Protein AF-A0A950T259-F1 (afdb_monomer)

Nearest PDB structures (foldseek):
  5abr-assembly1_B  TM=8.956E-01  e=5.988E-07  Azotobacter vinelandii
  1m2b-assembly1_B  TM=8.194E-01  e=4.907E-07  Aquifex aeolicus
  1m2d-assembly1_B  TM=8.002E-01  e=1.088E-06  Aquifex aeolicus
  7q4v-assembly1_B  TM=8.089E-01  e=7.278E-04  Acetobacterium woodii DSM 1030
  7p91-assembly1_b  TM=8.328E-01  e=3.421E-02  Thermotoga maritima MSB8

Foldseek 3Di:
DDDPPDDDDALAPKEKEFEQEQDDPPDPLGGQQVLLVVAVGSVVLLVLLVVVCVVVVPPRYDSDYDHDPVPSNQDSKIAMPPVRDIDHDRYNVSSD

Mean predicted aligned error: 4.36 Å

Solvent-accessible surface area (backbone atoms only — not comparable to full-atom values): 5657 Å² total; per-residue (Å²): 130,86,74,90,68,89,70,75,85,68,84,48,73,32,42,34,37,36,28,56,26,77,62,66,88,87,45,92,62,60,30,20,27,68,63,15,46,93,57,67,22,38,67,52,50,54,52,49,51,53,52,50,33,58,75,70,67,55,70,47,61,40,85,39,83,29,58,78,81,83,52,45,88,61,39,22,37,32,38,34,34,85,82,66,49,74,46,64,47,63,50,69,77,66,68,107

Structure (mmCIF, N/CA/C/O backbone):
data_AF-A0A950T259-F1
#
_entry.id   AF-A0A950T259-F1
#
loop_
_atom_site.group_PDB
_atom_site.id
_atom_site.type_symbol
_atom_site.label_atom_id
_atom_site.label_alt_id
_atom_site.label_comp_id
_atom_site.label_asym_id
_atom_site.label_entity_id
_atom_site.label_seq_id
_atom_site.pdbx_PDB_ins_code
_atom_site.Cartn_x
_atom_site.Cartn_y
_atom_site.Cartn_z
_atom_site.occup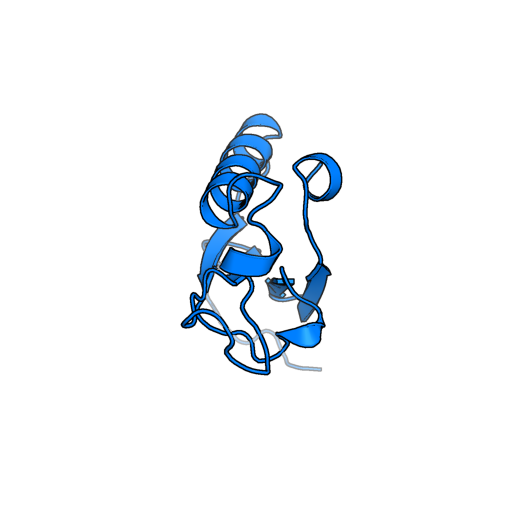ancy
_atom_site.B_iso_or_equiv
_atom_site.auth_seq_id
_atom_site.auth_comp_id
_atom_site.auth_asym_id
_atom_site.auth_atom_id
_atom_site.pdbx_PDB_model_num
ATOM 1 N N . MET A 1 1 ? -27.817 -11.553 4.652 1.00 42.81 1 MET A N 1
ATOM 2 C CA . MET A 1 1 ? -27.176 -10.567 5.546 1.00 42.81 1 MET A CA 1
ATOM 3 C C . MET A 1 1 ? -26.557 -11.367 6.670 1.00 42.81 1 MET A C 1
ATOM 5 O O . MET A 1 1 ? -27.305 -12.013 7.392 1.00 42.81 1 MET A O 1
ATOM 9 N N . ALA A 1 2 ? -25.228 -11.483 6.708 1.00 48.38 2 ALA A N 1
ATOM 10 C CA . ALA A 1 2 ? -24.569 -12.284 7.733 1.00 48.38 2 ALA A CA 1
ATOM 11 C C . ALA A 1 2 ? -24.910 -11.691 9.106 1.00 48.38 2 ALA A C 1
ATOM 13 O O . ALA A 1 2 ? -24.665 -10.515 9.359 1.00 48.38 2 ALA A O 1
ATOM 14 N N . SER A 1 3 ? -25.551 -12.501 9.945 1.00 54.34 3 SER A N 1
ATOM 15 C CA . SER A 1 3 ? -25.679 -12.251 11.375 1.00 54.34 3 SER A CA 1
ATOM 16 C C . SER A 1 3 ? -24.269 -12.029 11.924 1.00 54.34 3 SER A C 1
ATOM 18 O O . SER A 1 3 ? -23.402 -12.878 11.720 1.00 54.34 3 SER A O 1
ATOM 20 N N . ALA A 1 4 ? -24.025 -10.881 12.562 1.00 62.06 4 ALA A N 1
ATOM 21 C CA . ALA A 1 4 ? -22.800 -10.642 13.317 1.00 62.06 4 ALA A CA 1
ATOM 22 C C . ALA A 1 4 ? -22.807 -11.587 14.530 1.00 62.06 4 ALA A C 1
ATOM 24 O O . ALA A 1 4 ? -23.363 -11.291 15.586 1.00 62.06 4 ALA A O 1
ATOM 25 N N . SER A 1 5 ? -22.300 -12.793 14.301 1.00 68.50 5 SER A N 1
ATOM 26 C CA . SER A 1 5 ? -22.298 -13.921 15.221 1.00 68.50 5 SER A CA 1
ATOM 27 C C . SER A 1 5 ? -21.062 -13.826 16.112 1.00 68.50 5 SER A C 1
ATOM 29 O O . SER A 1 5 ? -19.966 -14.054 15.623 1.00 68.50 5 SER A O 1
ATOM 31 N N . ALA A 1 6 ? -21.253 -13.530 17.401 1.00 75.00 6 ALA A N 1
ATOM 32 C CA . ALA A 1 6 ? -20.371 -13.867 18.534 1.00 75.00 6 ALA A CA 1
ATOM 33 C C . ALA A 1 6 ? -18.874 -13.468 18.507 1.00 75.00 6 ALA A C 1
ATOM 35 O O . ALA A 1 6 ? -18.168 -13.784 19.467 1.00 75.00 6 ALA A O 1
ATOM 36 N N . ASP A 1 7 ? -18.380 -12.775 17.482 1.00 78.12 7 ASP A N 1
ATOM 37 C CA . ASP A 1 7 ? -16.963 -12.425 17.399 1.00 78.12 7 ASP A CA 1
ATOM 38 C C . ASP A 1 7 ? -16.578 -11.352 18.434 1.00 78.12 7 ASP A C 1
ATOM 40 O O . ASP A 1 7 ? -17.342 -10.410 18.687 1.00 78.12 7 ASP A O 1
ATOM 44 N N . PRO A 1 8 ? -15.392 -11.473 19.063 1.00 82.44 8 PRO A N 1
ATOM 45 C CA . PRO A 1 8 ? -14.900 -10.469 19.993 1.00 82.44 8 PRO A CA 1
ATOM 46 C C . PRO A 1 8 ? -14.690 -9.127 19.283 1.00 82.44 8 PRO A C 1
ATOM 48 O O . PRO A 1 8 ? -14.479 -9.067 18.071 1.00 82.44 8 PRO A O 1
ATOM 51 N N . ARG A 1 9 ? -14.693 -8.034 20.060 1.00 87.00 9 ARG A N 1
ATOM 52 C CA . ARG A 1 9 ? -14.382 -6.698 19.532 1.00 87.00 9 ARG A CA 1
ATOM 53 C C . ARG A 1 9 ? -13.045 -6.744 18.788 1.00 87.00 9 ARG A C 1
ATOM 55 O O . ARG A 1 9 ? -12.048 -7.210 19.341 1.00 87.00 9 ARG A O 1
ATOM 62 N N . LEU A 1 10 ? -13.040 -6.237 17.558 1.00 90.19 10 LEU A N 1
ATOM 63 C CA . LEU A 1 10 ? -11.838 -6.161 16.742 1.00 90.19 10 LEU A CA 1
ATOM 64 C C . LEU A 1 10 ? -10.784 -5.286 17.429 1.00 90.19 10 LEU A C 1
ATOM 66 O O . LEU A 1 10 ? -11.104 -4.242 17.994 1.00 90.19 10 LEU A O 1
ATOM 70 N N . PHE A 1 11 ? -9.522 -5.714 17.373 1.00 91.88 11 PHE A N 1
ATOM 71 C CA . PHE A 1 11 ? -8.402 -4.896 17.846 1.00 91.88 11 PHE A CA 1
ATOM 72 C C . PHE A 1 11 ? -8.098 -3.745 16.874 1.00 91.88 11 PHE A C 1
ATOM 74 O O . PHE A 1 11 ? -7.737 -2.652 17.298 1.00 91.88 11 PHE A O 1
ATOM 81 N N . TYR A 1 12 ? -8.279 -3.991 15.574 1.00 95.62 12 TYR A N 1
ATOM 82 C CA . TYR A 1 12 ? -8.286 -2.973 14.530 1.00 95.62 12 TYR A CA 1
ATOM 83 C C . TYR A 1 12 ? -9.620 -3.048 13.792 1.00 95.62 12 TYR A C 1
ATOM 85 O O . TYR A 1 12 ? -9.989 -4.111 13.298 1.00 95.62 12 TYR A O 1
ATOM 93 N N . GLU A 1 13 ? -10.326 -1.929 13.715 1.00 94.81 13 GLU A N 1
ATOM 94 C CA . GLU A 1 13 ? -11.554 -1.791 12.933 1.00 94.81 13 GLU A CA 1
ATOM 95 C C . GLU A 1 13 ? -11.253 -1.859 11.433 1.00 94.81 13 GLU A C 1
ATOM 97 O O . GLU A 1 13 ? -12.014 -2.475 10.690 1.00 94.81 13 GLU A O 1
ATOM 102 N N . HIS A 1 14 ? -10.093 -1.330 11.013 1.00 96.56 14 HIS A N 1
ATOM 103 C CA . HIS A 1 14 ? -9.678 -1.325 9.611 1.00 96.56 14 HIS A CA 1
ATOM 104 C C . HIS A 1 14 ? -8.273 -1.864 9.391 1.00 96.56 14 HIS A C 1
ATOM 106 O O . HIS A 1 14 ? -7.297 -1.481 10.046 1.00 96.56 14 HIS A O 1
ATOM 112 N N . HIS A 1 15 ? -8.151 -2.701 8.366 1.00 98.00 15 HIS A N 1
ATOM 113 C CA . HIS A 1 15 ? -6.871 -3.173 7.861 1.00 98.00 15 HIS A CA 1
ATOM 114 C C . HIS A 1 15 ? -6.620 -2.607 6.471 1.00 98.00 15 HIS A C 1
ATOM 116 O O . HIS A 1 15 ? -7.316 -2.944 5.516 1.00 98.00 15 HIS A O 1
ATOM 122 N N . ILE A 1 16 ? -5.571 -1.799 6.354 1.00 98.31 16 ILE A N 1
ATOM 123 C CA . ILE A 1 16 ? -5.096 -1.262 5.082 1.00 98.31 16 ILE A CA 1
ATOM 124 C C . ILE A 1 16 ? -3.958 -2.162 4.609 1.00 98.31 16 ILE A C 1
ATOM 126 O O . ILE A 1 16 ? -2.892 -2.194 5.223 1.00 98.31 16 ILE A O 1
ATOM 130 N N . PHE A 1 17 ? -4.164 -2.920 3.539 1.00 98.56 17 PHE A N 1
ATOM 131 C CA . PHE A 1 17 ? -3.132 -3.763 2.939 1.00 98.56 17 PHE A CA 1
ATOM 132 C C . PHE A 1 17 ? -2.490 -3.033 1.770 1.00 98.56 17 PHE A C 1
ATOM 134 O O . PHE A 1 17 ? -3.1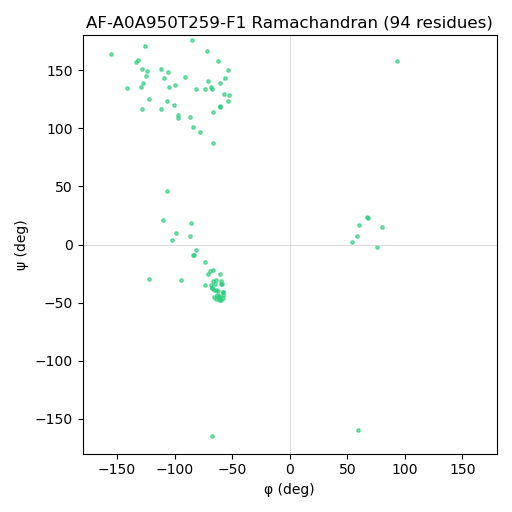12 -2.876 0.725 1.00 98.56 17 PHE A O 1
ATOM 141 N N . MET A 1 18 ? -1.241 -2.606 1.943 1.00 98.56 18 MET A N 1
ATOM 142 C CA . MET A 1 18 ? -0.486 -1.864 0.934 1.00 98.56 18 MET A CA 1
ATOM 143 C C . MET A 1 18 ? 0.469 -2.811 0.209 1.00 98.56 18 MET A C 1
ATOM 145 O O . MET A 1 18 ? 1.334 -3.423 0.843 1.00 98.56 18 MET A O 1
ATOM 149 N N . CYS A 1 19 ? 0.321 -2.951 -1.110 1.00 98.31 19 CYS A N 1
ATOM 150 C CA . CYS A 1 19 ? 1.159 -3.852 -1.898 1.00 98.31 19 CYS A CA 1
ATOM 151 C C . CYS A 1 19 ? 2.610 -3.353 -1.923 1.00 98.31 19 CYS A C 1
ATOM 153 O O . CYS A 1 19 ? 2.920 -2.323 -2.523 1.00 98.31 19 CYS A O 1
ATOM 155 N N . THR A 1 20 ? 3.514 -4.122 -1.315 1.00 97.44 20 THR A N 1
ATOM 156 C CA . THR A 1 20 ? 4.958 -3.845 -1.288 1.00 97.44 20 THR A CA 1
ATOM 157 C C . THR A 1 20 ? 5.766 -4.833 -2.125 1.00 97.44 20 THR A C 1
ATOM 159 O O . THR A 1 20 ? 6.961 -5.025 -1.909 1.00 97.44 20 THR A O 1
ATOM 162 N N . ASN A 1 21 ? 5.109 -5.501 -3.076 1.00 97.62 21 ASN A N 1
ATOM 163 C CA . ASN A 1 21 ? 5.740 -6.528 -3.891 1.00 97.62 21 ASN A CA 1
ATOM 164 C C . ASN A 1 21 ? 6.786 -5.944 -4.851 1.00 97.62 21 ASN A C 1
ATOM 166 O O . ASN A 1 21 ? 6.503 -4.988 -5.581 1.00 97.62 21 ASN A O 1
ATOM 170 N N . VAL A 1 22 ? 7.937 -6.611 -4.927 1.00 96.31 22 VAL A N 1
ATOM 171 C CA . VAL A 1 22 ? 9.031 -6.335 -5.867 1.00 96.31 22 VAL A CA 1
ATOM 172 C C . VAL A 1 22 ? 9.089 -7.454 -6.906 1.00 96.31 22 VAL A C 1
ATOM 174 O O . VAL A 1 22 ? 8.836 -8.617 -6.594 1.00 96.31 22 VAL A O 1
ATOM 177 N N . ARG A 1 23 ? 9.400 -7.116 -8.157 1.00 95.62 23 ARG A N 1
ATOM 178 C CA . ARG A 1 23 ? 9.711 -8.080 -9.220 1.00 95.62 23 ARG A CA 1
ATOM 179 C C . ARG A 1 23 ? 10.988 -7.652 -9.944 1.00 95.62 23 ARG A C 1
ATOM 181 O O . ARG A 1 23 ? 11.317 -6.467 -9.877 1.00 95.62 23 ARG A O 1
ATOM 188 N N . PRO A 1 24 ? 11.675 -8.580 -10.635 1.00 96.12 24 PRO A N 1
ATOM 189 C CA . PRO A 1 24 ? 12.799 -8.233 -11.493 1.00 96.12 24 PRO A CA 1
ATOM 190 C C . PRO A 1 24 ? 12.430 -7.154 -12.514 1.00 96.12 24 PRO A C 1
ATOM 192 O O . PRO A 1 24 ? 11.279 -7.062 -12.957 1.00 96.12 24 PRO A O 1
ATOM 195 N N . GLU A 1 25 ? 13.423 -6.357 -12.897 1.00 93.88 25 GLU A N 1
ATOM 196 C CA . GLU A 1 25 ? 13.292 -5.391 -13.983 1.00 93.88 25 GLU A CA 1
ATOM 197 C C . GLU A 1 25 ? 12.847 -6.090 -15.279 1.00 93.88 25 GLU A C 1
ATOM 199 O O . GLU A 1 25 ? 13.199 -7.241 -15.538 1.00 93.88 25 GLU A O 1
ATOM 204 N N . GLY A 1 26 ? 12.000 -5.426 -16.067 1.00 93.38 26 GLY A N 1
ATOM 205 C CA . GLY A 1 26 ? 11.456 -5.988 -17.307 1.00 93.38 26 GLY A CA 1
ATOM 206 C C . GLY A 1 26 ? 10.350 -7.038 -17.128 1.00 93.38 26 GLY A C 1
ATOM 207 O O . GLY A 1 26 ? 9.795 -7.493 -18.125 1.00 93.38 26 GLY A O 1
ATOM 208 N N . HIS A 1 27 ? 9.968 -7.410 -15.897 1.00 96.50 27 HIS A N 1
ATOM 209 C CA . HIS A 1 27 ? 8.833 -8.314 -15.693 1.00 96.50 27 HIS A CA 1
ATOM 210 C C . HIS A 1 27 ? 7.556 -7.734 -16.342 1.00 96.50 27 HIS A C 1
ATOM 212 O O . HIS A 1 27 ? 7.183 -6.603 -16.018 1.00 96.50 27 HIS A O 1
ATOM 218 N N . PRO A 1 28 ? 6.810 -8.498 -17.167 1.00 96.19 28 PRO A N 1
ATOM 219 C CA . PRO A 1 28 ? 5.773 -7.954 -18.056 1.00 96.19 28 PRO A CA 1
ATOM 220 C C . PRO A 1 28 ? 4.641 -7.218 -17.325 1.00 96.19 28 PRO A C 1
ATOM 222 O O . PRO A 1 28 ? 4.122 -6.220 -17.810 1.00 96.19 28 PRO A O 1
ATOM 225 N N . ARG A 1 29 ? 4.277 -7.674 -16.120 1.00 96.38 29 ARG A N 1
ATOM 226 C CA . ARG A 1 29 ? 3.242 -7.029 -15.285 1.00 96.38 29 ARG A CA 1
ATOM 227 C C . ARG A 1 29 ? 3.749 -5.852 -14.430 1.00 96.38 29 ARG A C 1
ATOM 229 O O . ARG A 1 29 ? 2.960 -5.180 -13.762 1.00 96.38 29 ARG A O 1
ATOM 236 N N . GLY A 1 30 ? 5.064 -5.631 -14.374 1.00 95.81 30 GLY A N 1
ATOM 237 C CA . GLY A 1 30 ? 5.701 -4.736 -13.405 1.00 95.81 30 GLY A CA 1
ATOM 238 C C . GLY A 1 30 ? 5.435 -5.140 -11.946 1.00 95.81 30 GLY A C 1
ATOM 239 O O . GLY A 1 30 ? 5.079 -6.287 -11.649 1.00 95.81 30 GLY A O 1
ATOM 240 N N . CYS A 1 31 ? 5.605 -4.200 -11.015 1.00 97.12 31 CYS A N 1
ATOM 241 C CA . CYS A 1 31 ? 5.268 -4.370 -9.599 1.00 97.12 31 CYS A CA 1
ATOM 242 C C . CYS A 1 31 ? 4.999 -3.017 -8.915 1.00 97.12 31 CYS A C 1
ATOM 244 O O . CYS A 1 31 ? 5.350 -1.970 -9.458 1.00 97.12 31 CYS A O 1
ATOM 246 N N . CYS A 1 32 ? 4.377 -3.025 -7.731 1.00 97.50 32 CYS A N 1
ATOM 247 C CA . CYS A 1 32 ? 3.998 -1.785 -7.042 1.00 97.50 32 CYS A CA 1
ATOM 248 C C . CYS A 1 32 ? 5.219 -0.985 -6.576 1.00 97.50 32 CYS A C 1
ATOM 250 O O . CYS A 1 32 ? 5.223 0.234 -6.716 1.00 97.50 32 CYS A O 1
ATOM 252 N N . THR A 1 33 ? 6.283 -1.654 -6.120 1.00 96.38 33 THR A N 1
ATOM 253 C CA . THR A 1 33 ? 7.516 -0.970 -5.709 1.00 96.38 33 THR A CA 1
ATOM 254 C C . THR A 1 33 ? 8.161 -0.201 -6.861 1.00 96.38 33 THR A C 1
ATOM 256 O O . THR A 1 33 ? 8.493 0.967 -6.686 1.00 96.38 33 THR A O 1
ATOM 259 N N . ALA A 1 34 ? 8.269 -0.810 -8.048 1.00 95.25 34 ALA A N 1
ATOM 260 C CA . ALA A 1 34 ? 8.814 -0.134 -9.228 1.00 95.25 34 ALA A CA 1
ATOM 261 C C . ALA A 1 34 ? 7.935 1.046 -9.675 1.00 95.25 34 ALA A C 1
ATOM 263 O O . ALA A 1 34 ? 8.453 2.102 -10.024 1.00 95.25 34 ALA A O 1
ATOM 264 N N . ARG A 1 35 ? 6.603 0.905 -9.612 1.00 94.88 35 ARG A N 1
ATOM 265 C CA . ARG A 1 35 ? 5.670 1.988 -9.971 1.00 94.88 35 ARG A CA 1
ATOM 266 C C . ARG A 1 35 ? 5.741 3.182 -9.013 1.00 94.88 35 ARG A C 1
ATOM 268 O O . ARG A 1 35 ? 5.563 4.308 -9.450 1.00 94.88 35 ARG A O 1
ATOM 275 N N . ALA A 1 36 ? 6.047 2.955 -7.736 1.00 94.75 36 ALA A N 1
ATOM 276 C CA . ALA A 1 36 ? 6.205 4.015 -6.738 1.00 94.75 36 ALA A CA 1
ATOM 277 C C . ALA A 1 36 ? 7.628 4.613 -6.678 1.00 94.75 36 ALA A C 1
ATOM 279 O O . ALA A 1 36 ? 7.921 5.382 -5.760 1.00 94.75 36 ALA A O 1
ATOM 280 N N . ALA A 1 37 ? 8.533 4.254 -7.599 1.00 92.62 37 ALA A N 1
ATOM 281 C CA . ALA A 1 37 ? 9.940 4.660 -7.538 1.00 92.62 37 ALA A CA 1
ATOM 282 C C . ALA A 1 37 ? 10.127 6.188 -7.518 1.00 92.62 37 ALA A C 1
ATOM 284 O O . ALA A 1 37 ? 10.913 6.689 -6.714 1.00 92.62 37 ALA A O 1
ATOM 285 N N . ALA A 1 38 ? 9.351 6.931 -8.318 1.00 91.62 38 ALA A N 1
ATOM 286 C CA . ALA A 1 38 ? 9.401 8.398 -8.364 1.00 91.62 38 ALA A CA 1
ATOM 287 C C . ALA A 1 38 ? 9.070 9.060 -7.012 1.00 91.62 38 ALA A C 1
ATOM 289 O O . ALA A 1 38 ? 9.548 10.150 -6.712 1.00 91.62 38 ALA A O 1
ATOM 290 N N . SER A 1 39 ? 8.316 8.364 -6.162 1.00 90.25 39 SER A N 1
ATOM 291 C CA . SER A 1 39 ? 7.889 8.843 -4.844 1.00 90.25 39 SER A CA 1
ATOM 292 C C . SER A 1 39 ? 8.744 8.305 -3.696 1.00 90.25 39 SER A C 1
ATOM 294 O O . SER A 1 39 ? 8.412 8.478 -2.521 1.00 90.25 39 SER A O 1
ATOM 296 N N . GLY A 1 40 ? 9.866 7.653 -4.016 1.00 89.44 40 GLY A N 1
ATOM 297 C CA . GLY A 1 40 ? 10.757 7.023 -3.041 1.00 89.44 40 GLY A CA 1
ATOM 298 C C . GLY A 1 40 ? 10.287 5.647 -2.558 1.00 89.44 40 GLY A C 1
ATOM 299 O O . GLY A 1 40 ? 10.799 5.155 -1.555 1.00 89.44 40 GLY A O 1
ATOM 300 N N . GLY A 1 41 ? 9.334 5.026 -3.259 1.00 93.56 41 GLY A N 1
ATOM 301 C CA . GLY A 1 41 ? 8.893 3.654 -3.027 1.00 93.56 41 GLY A CA 1
ATOM 302 C C . GLY A 1 41 ? 7.697 3.500 -2.082 1.00 93.56 41 GLY A C 1
ATOM 303 O O . GLY A 1 41 ? 7.404 4.329 -1.219 1.00 93.56 41 GLY A O 1
ATOM 304 N N . VAL A 1 42 ? 7.014 2.365 -2.229 1.00 96.56 42 VAL A N 1
ATOM 305 C CA . VAL A 1 42 ? 5.828 1.979 -1.444 1.00 96.56 42 VAL A CA 1
ATOM 306 C C . VAL A 1 42 ? 6.084 1.894 0.062 1.00 96.56 42 VAL A C 1
ATOM 308 O O . VAL A 1 42 ? 5.183 2.196 0.841 1.00 96.56 42 VAL A O 1
ATOM 311 N N . ASP A 1 43 ? 7.297 1.541 0.499 1.00 95.94 43 ASP A N 1
ATOM 312 C CA . ASP A 1 43 ? 7.631 1.486 1.927 1.00 95.94 43 ASP A CA 1
ATOM 313 C C . ASP A 1 43 ? 7.645 2.874 2.579 1.00 95.94 43 ASP A C 1
ATOM 315 O O . ASP A 1 43 ? 7.167 3.017 3.709 1.00 95.94 43 ASP A O 1
ATOM 319 N N . LYS A 1 44 ? 8.128 3.898 1.859 1.00 96.25 44 LYS A N 1
ATOM 320 C CA . LYS A 1 44 ? 8.112 5.296 2.312 1.00 96.25 44 LYS A CA 1
ATOM 321 C C . LYS A 1 44 ? 6.680 5.813 2.421 1.00 96.25 44 LYS A C 1
ATOM 323 O O . LYS A 1 44 ? 6.322 6.397 3.440 1.00 96.25 44 LYS A O 1
ATOM 328 N N . LEU A 1 45 ? 5.852 5.542 1.411 1.00 97.19 45 LEU A N 1
ATOM 329 C CA . LEU A 1 45 ? 4.433 5.914 1.394 1.00 97.19 45 LEU A CA 1
ATOM 330 C C . LEU A 1 45 ? 3.641 5.212 2.509 1.00 97.19 45 LEU A C 1
ATOM 332 O O . LEU A 1 45 ? 2.898 5.858 3.240 1.00 97.19 45 LEU A O 1
ATOM 336 N N . ARG A 1 46 ? 3.868 3.913 2.735 1.00 97.19 46 ARG A N 1
ATOM 337 C CA . ARG A 1 46 ? 3.273 3.185 3.870 1.00 97.19 46 ARG A CA 1
ATOM 338 C C . ARG A 1 46 ? 3.726 3.751 5.217 1.00 97.19 46 ARG A C 1
ATOM 340 O O . ARG A 1 46 ? 2.935 3.812 6.154 1.00 97.19 46 ARG A O 1
ATOM 347 N N . GLY A 1 47 ? 5.000 4.130 5.340 1.00 96.81 47 GLY A N 1
ATOM 348 C CA . GLY A 1 47 ? 5.519 4.808 6.529 1.00 96.81 47 GLY A CA 1
ATOM 349 C C . GLY A 1 47 ? 4.799 6.129 6.785 1.00 96.81 47 GLY A C 1
ATOM 350 O O . GLY A 1 47 ? 4.307 6.346 7.886 1.00 96.81 47 GLY A O 1
ATOM 351 N N . TYR A 1 48 ? 4.661 6.946 5.741 1.00 97.44 48 TYR A N 1
ATOM 352 C CA . TYR A 1 48 ? 3.925 8.203 5.793 1.00 97.44 48 TYR A CA 1
ATOM 353 C C . TYR A 1 48 ? 2.468 8.011 6.226 1.00 97.44 48 TYR A C 1
ATOM 355 O O . TYR A 1 48 ? 2.025 8.693 7.141 1.00 97.44 48 TYR A O 1
ATOM 363 N N . MET A 1 49 ? 1.754 7.032 5.659 1.00 97.12 49 MET A N 1
ATOM 364 C CA . MET A 1 49 ? 0.368 6.736 6.040 1.00 97.12 49 MET A CA 1
ATOM 365 C C . MET A 1 49 ? 0.221 6.410 7.533 1.00 97.12 49 MET A C 1
ATOM 367 O O . MET A 1 49 ? -0.702 6.898 8.181 1.00 97.12 49 MET A O 1
ATOM 371 N N . ARG A 1 50 ? 1.153 5.636 8.109 1.00 96.62 50 ARG A N 1
ATOM 372 C CA . ARG A 1 50 ? 1.144 5.346 9.553 1.00 96.62 50 ARG A CA 1
ATOM 373 C C . ARG A 1 50 ? 1.348 6.595 10.400 1.00 96.62 50 ARG A C 1
ATOM 375 O O . ARG A 1 50 ? 0.616 6.792 11.366 1.00 96.62 50 ARG A O 1
ATOM 382 N N . GLU A 1 51 ? 2.331 7.422 10.051 1.00 97.12 51 GLU A N 1
ATOM 383 C CA . GLU A 1 51 ? 2.592 8.657 10.794 1.00 97.12 51 GLU A CA 1
ATOM 384 C C . GLU A 1 51 ? 1.433 9.647 10.650 1.00 97.12 51 GLU A C 1
ATOM 386 O O . GLU A 1 51 ? 1.028 10.261 11.633 1.00 97.12 51 GLU A O 1
ATOM 391 N N . LYS A 1 52 ? 0.836 9.757 9.457 1.00 97.12 52 LYS A N 1
ATOM 392 C CA . LYS A 1 52 ? -0.329 10.611 9.207 1.00 97.12 52 LYS A CA 1
ATOM 393 C C . LYS A 1 52 ? -1.533 10.190 10.041 1.00 97.12 52 LYS A C 1
ATOM 395 O O . LYS A 1 52 ? -2.110 11.037 10.717 1.00 97.12 52 LYS A O 1
ATOM 400 N N . ALA A 1 53 ? -1.862 8.899 10.062 1.00 96.12 53 ALA A N 1
ATOM 401 C CA . ALA A 1 53 ? -2.944 8.379 10.893 1.00 96.12 53 ALA A CA 1
ATOM 402 C C . ALA A 1 53 ? -2.725 8.690 12.380 1.00 96.12 53 ALA A C 1
ATOM 404 O O . ALA A 1 53 ? -3.633 9.176 13.052 1.00 96.12 53 ALA A O 1
ATOM 405 N N . LYS A 1 54 ? -1.490 8.510 12.869 1.00 95.56 54 LYS A N 1
ATOM 406 C CA . LYS A 1 54 ? -1.110 8.865 14.240 1.00 95.56 54 LYS A CA 1
ATOM 407 C C . LYS A 1 54 ? -1.270 10.365 14.518 1.00 95.56 54 LYS A C 1
ATOM 409 O O . LYS A 1 54 ? -1.796 10.726 15.564 1.00 95.56 54 LYS A O 1
ATOM 414 N N . MET A 1 55 ? -0.840 11.234 13.600 1.00 97.00 55 MET A N 1
ATOM 415 C CA . MET A 1 55 ? -0.978 12.693 13.735 1.00 97.00 55 MET A CA 1
ATOM 416 C C . MET A 1 55 ? -2.440 13.154 13.744 1.00 97.00 55 MET A C 1
ATOM 418 O O . MET A 1 55 ? -2.766 14.119 14.429 1.00 97.00 55 MET A O 1
ATOM 422 N N . LEU A 1 56 ? -3.313 12.471 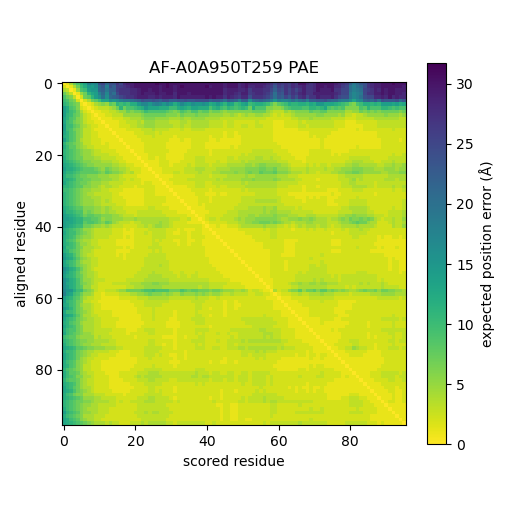13.000 1.00 97.00 56 LEU A N 1
ATOM 423 C CA . LEU A 1 56 ? -4.747 12.761 12.943 1.00 97.00 56 LEU 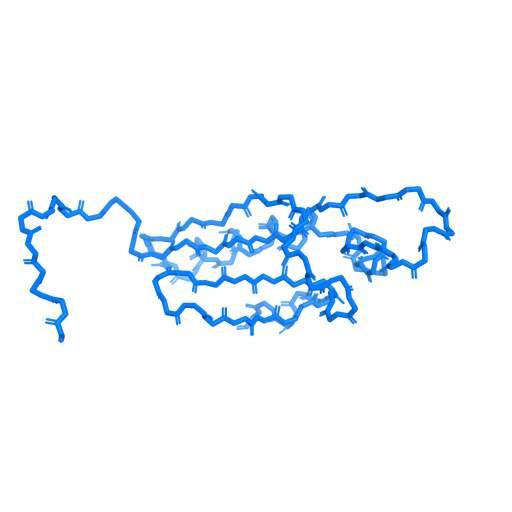A CA 1
ATOM 424 C C . LEU A 1 56 ? -5.543 12.156 14.113 1.00 97.00 56 LEU A C 1
ATOM 426 O O . LEU A 1 56 ? -6.742 12.396 14.207 1.00 97.00 56 LEU A O 1
ATOM 430 N N . GLY A 1 57 ? -4.908 11.366 14.987 1.00 96.19 57 GLY A N 1
ATOM 431 C CA . GLY A 1 57 ? -5.604 10.646 16.056 1.00 96.19 57 GLY A CA 1
ATOM 432 C C . GLY A 1 57 ? -6.532 9.543 15.538 1.00 96.19 57 GLY A C 1
ATOM 433 O O . GLY A 1 57 ? -7.488 9.178 16.216 1.00 96.19 57 GLY A O 1
ATOM 434 N N . ILE A 1 58 ? -6.27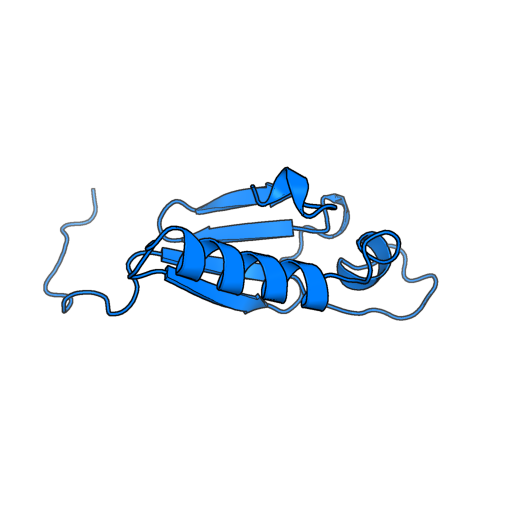6 9.024 14.332 1.00 94.81 58 ILE A N 1
ATOM 435 C CA . ILE A 1 58 ? -7.021 7.893 13.776 1.00 94.81 58 ILE A CA 1
ATOM 436 C C . ILE A 1 58 ? -6.486 6.622 14.436 1.00 94.81 58 ILE A C 1
ATOM 438 O O . ILE A 1 58 ? -5.445 6.077 14.057 1.00 94.81 58 ILE A O 1
ATOM 442 N N . GLU A 1 59 ? -7.198 6.184 15.467 1.00 90.06 59 GLU A N 1
ATOM 443 C CA . GLU A 1 59 ? -6.938 4.938 16.181 1.00 90.06 59 GLU A CA 1
ATOM 444 C C . GLU A 1 59 ? -7.610 3.745 15.476 1.00 90.06 59 GLU A C 1
ATOM 446 O O . GLU A 1 59 ? -8.279 3.897 14.457 1.00 90.06 5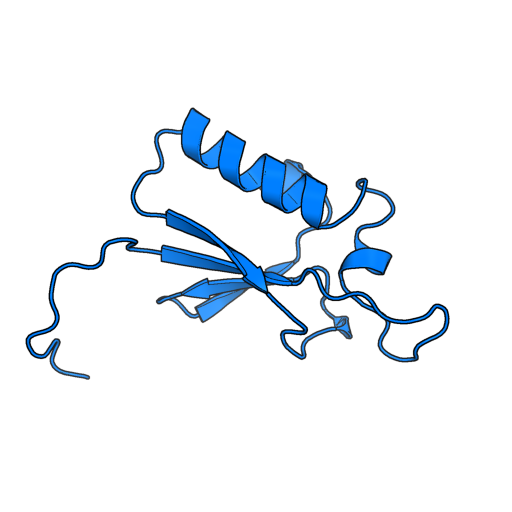9 GLU A O 1
A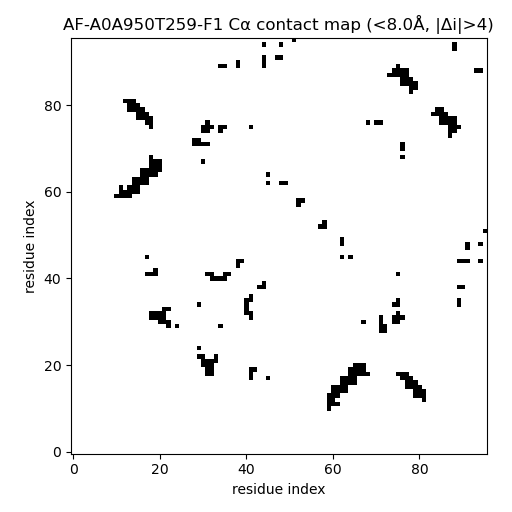TOM 451 N N . SER A 1 60 ? -7.390 2.528 15.980 1.00 93.31 60 SER A N 1
ATOM 452 C CA . SER A 1 60 ? -8.032 1.301 15.475 1.00 93.31 60 SER A CA 1
ATOM 453 C C . SER A 1 60 ? -7.760 0.937 14.006 1.00 93.31 60 SER A C 1
ATOM 455 O O . SER A 1 60 ? -8.431 0.059 13.469 1.00 93.31 60 SER A O 1
ATOM 457 N N . ILE A 1 61 ? -6.731 1.500 13.361 1.00 95.88 61 ILE A N 1
ATOM 458 C CA . ILE A 1 61 ? -6.305 1.082 12.015 1.00 95.88 61 ILE A CA 1
ATOM 459 C C . ILE A 1 61 ? -4.935 0.401 12.009 1.00 95.88 61 ILE A C 1
ATOM 461 O O . ILE A 1 61 ? -4.039 0.720 12.796 1.00 95.88 61 ILE A O 1
ATOM 465 N N . ARG A 1 62 ? -4.724 -0.500 11.044 1.00 97.06 62 ARG A N 1
ATOM 466 C CA . ARG A 1 62 ? -3.421 -1.127 10.789 1.00 97.06 62 ARG A CA 1
ATOM 467 C C . ARG A 1 62 ? -3.013 -1.009 9.325 1.00 97.06 62 ARG A C 1
ATOM 469 O O . ARG A 1 62 ? -3.611 -1.633 8.455 1.00 97.06 62 ARG A O 1
ATOM 476 N N . CYS A 1 63 ? -1.910 -0.303 9.071 1.00 97.38 63 CYS A N 1
ATOM 477 C CA . CYS A 1 63 ? -1.250 -0.282 7.761 1.00 97.38 63 CYS A CA 1
ATOM 478 C C . CYS A 1 63 ? -0.305 -1.487 7.616 1.00 97.38 63 CYS A C 1
ATOM 480 O O . CYS A 1 63 ? 0.813 -1.487 8.147 1.00 97.38 63 CYS A O 1
ATOM 482 N N . ASN A 1 64 ? -0.752 -2.517 6.906 1.00 98.19 64 ASN A N 1
ATOM 483 C CA . ASN A 1 64 ? -0.037 -3.765 6.671 1.00 98.19 64 ASN A CA 1
ATOM 484 C C . ASN A 1 64 ? 0.800 -3.712 5.389 1.00 98.19 64 ASN A C 1
ATOM 486 O O . ASN A 1 64 ? 0.395 -3.150 4.371 1.00 98.19 64 ASN A O 1
ATOM 490 N N . ALA A 1 65 ? 1.963 -4.360 5.434 1.00 98.00 65 ALA A N 1
ATOM 491 C CA . ALA A 1 65 ? 2.677 -4.764 4.231 1.00 98.00 65 ALA A CA 1
ATOM 492 C C . ALA A 1 65 ? 1.942 -5.947 3.594 1.00 98.00 65 ALA A C 1
ATOM 494 O O . ALA A 1 65 ? 1.602 -6.896 4.300 1.00 98.00 65 ALA A O 1
ATOM 495 N N . ALA A 1 66 ? 1.732 -5.913 2.284 1.00 98.25 66 ALA A N 1
ATOM 496 C CA . ALA A 1 66 ? 1.164 -7.030 1.544 1.00 98.25 66 ALA A CA 1
ATOM 497 C C . ALA A 1 66 ? 2.079 -7.458 0.395 1.00 98.25 66 ALA A C 1
ATOM 499 O O . ALA A 1 66 ? 2.776 -6.641 -0.212 1.00 98.25 66 ALA A O 1
ATOM 500 N N . GLY A 1 67 ? 2.034 -8.750 0.068 1.00 97.81 67 GLY A N 1
ATOM 501 C CA . GLY A 1 67 ? 2.557 -9.259 -1.196 1.00 97.81 67 GLY A CA 1
ATOM 502 C C . GLY A 1 67 ? 1.733 -8.765 -2.391 1.00 97.81 67 GLY A C 1
ATOM 503 O O . GLY A 1 67 ? 0.941 -7.828 -2.295 1.00 97.81 67 GLY A O 1
ATOM 504 N N . CYS A 1 68 ? 1.913 -9.401 -3.547 1.00 97.44 68 CYS A N 1
ATOM 505 C CA . CYS A 1 68 ? 1.148 -9.058 -4.742 1.00 97.44 68 CYS A CA 1
ATOM 506 C C . CYS A 1 68 ? -0.362 -9.257 -4.512 1.00 97.44 68 CYS A C 1
ATOM 508 O O . CYS A 1 68 ? -0.811 -10.380 -4.320 1.00 97.44 68 CYS A O 1
ATOM 510 N N . LEU A 1 69 ? -1.141 -8.178 -4.620 1.00 98.00 69 LEU A N 1
ATOM 511 C CA . LEU A 1 69 ? -2.611 -8.189 -4.541 1.00 98.00 69 LEU A CA 1
ATOM 512 C C . LEU A 1 69 ? -3.294 -8.487 -5.895 1.00 98.00 69 LEU A C 1
ATOM 514 O O . LEU A 1 69 ? -4.447 -8.139 -6.119 1.00 98.00 69 LEU A O 1
ATOM 518 N N . ASP A 1 70 ? -2.530 -9.051 -6.832 1.00 97.38 70 ASP A N 1
ATOM 519 C CA . ASP A 1 70 ? -2.908 -9.457 -8.196 1.00 97.38 70 ASP A CA 1
ATOM 520 C C . ASP A 1 70 ? -3.470 -8.367 -9.136 1.00 97.38 70 ASP A C 1
ATOM 522 O O . ASP A 1 70 ? -3.824 -8.637 -10.279 1.00 97.38 70 ASP A O 1
ATOM 526 N N . ARG A 1 71 ? -3.450 -7.097 -8.719 1.00 96.94 71 ARG A N 1
ATOM 527 C CA . ARG A 1 71 ? -3.869 -5.934 -9.529 1.00 96.94 71 ARG A CA 1
ATOM 528 C C . ARG A 1 71 ? -2.690 -5.084 -10.013 1.00 96.94 71 ARG A C 1
ATOM 530 O O . ARG A 1 71 ? -2.680 -3.865 -9.854 1.00 96.94 71 ARG A O 1
ATOM 537 N N . CYS A 1 72 ? -1.641 -5.720 -10.535 1.00 96.38 72 CYS A N 1
ATOM 538 C CA . CYS A 1 72 ? -0.360 -5.062 -10.832 1.00 96.38 72 CYS A CA 1
ATOM 539 C C . CYS A 1 72 ? -0.471 -3.890 -11.815 1.00 96.38 72 CYS A C 1
ATOM 541 O O . CYS A 1 72 ? 0.263 -2.913 -11.686 1.00 96.38 72 CYS A O 1
ATOM 543 N N . GLU A 1 73 ? -1.382 -3.992 -12.773 1.00 95.44 73 GLU A N 1
ATOM 544 C CA . GLU A 1 73 ? -1.642 -3.030 -13.843 1.00 95.44 73 GLU A CA 1
ATOM 545 C C . GLU A 1 73 ? -2.269 -1.732 -13.311 1.00 95.44 73 GLU A C 1
ATOM 547 O O . GLU A 1 73 ? -2.107 -0.677 -13.917 1.00 95.44 73 GLU A O 1
ATOM 552 N N . LEU A 1 74 ? -2.915 -1.805 -12.142 1.00 95.75 74 LEU A N 1
ATOM 553 C CA . LEU A 1 74 ? -3.540 -0.683 -11.433 1.00 95.75 74 LEU A CA 1
ATOM 554 C C . LEU A 1 74 ? -2.685 -0.174 -10.260 1.00 95.75 74 LEU A C 1
ATOM 556 O O . LEU A 1 74 ? -3.134 0.667 -9.487 1.00 95.75 74 LEU A O 1
ATOM 560 N N . GLY A 1 75 ? -1.485 -0.734 -10.074 1.00 95.19 75 GLY A N 1
ATOM 561 C CA . GLY A 1 75 ? -0.605 -0.388 -8.962 1.00 95.19 75 GLY A CA 1
ATOM 562 C C . GLY A 1 75 ? 0.040 1.006 -9.080 1.00 95.19 75 GLY A C 1
ATOM 563 O O . GLY A 1 75 ? 0.075 1.567 -10.177 1.00 95.19 75 GLY A O 1
ATOM 564 N N . PRO A 1 76 ? 0.637 1.528 -7.990 1.00 97.19 76 PRO A N 1
ATOM 565 C CA . PRO A 1 76 ? 0.677 0.948 -6.644 1.00 97.19 76 PRO A CA 1
ATOM 566 C C . PRO A 1 76 ? -0.712 0.940 -6.007 1.00 97.19 76 PRO A C 1
ATOM 568 O O . PRO A 1 76 ? -1.438 1.922 -6.113 1.00 97.19 76 PRO A O 1
ATOM 571 N N . ASN A 1 77 ? -1.107 -0.183 -5.405 1.00 97.81 77 ASN A N 1
ATOM 572 C CA . ASN A 1 77 ? -2.468 -0.355 -4.904 1.00 97.81 77 ASN A CA 1
ATOM 573 C C . ASN A 1 77 ? -2.514 -0.806 -3.447 1.00 97.81 77 ASN A C 1
ATOM 575 O O . ASN A 1 77 ? -1.601 -1.469 -2.941 1.00 97.81 77 ASN A O 1
ATOM 579 N N . MET A 1 78 ? -3.597 -0.407 -2.790 1.00 98.31 78 MET A N 1
ATOM 580 C CA . MET A 1 78 ? -3.979 -0.864 -1.464 1.00 98.31 78 MET A CA 1
ATOM 581 C C . MET A 1 78 ? -5.457 -1.222 -1.431 1.00 98.31 78 MET A C 1
ATOM 583 O O . MET A 1 78 ? -6.243 -0.734 -2.244 1.00 98.31 78 MET A O 1
ATOM 587 N N . VAL A 1 79 ? -5.821 -2.063 -0.472 1.00 98.62 79 VAL A N 1
ATOM 588 C CA . VAL A 1 79 ? -7.210 -2.398 -0.163 1.00 98.62 79 VAL A CA 1
ATOM 589 C C . VAL A 1 79 ? -7.467 -2.185 1.321 1.00 98.62 79 VAL A C 1
ATOM 591 O O . VAL A 1 79 ? -6.613 -2.516 2.147 1.00 98.62 79 VAL A O 1
ATOM 594 N N . ILE A 1 80 ? -8.628 -1.624 1.648 1.00 98.25 80 ILE A N 1
ATOM 595 C CA . ILE A 1 80 ? -9.083 -1.416 3.023 1.00 98.25 80 ILE A CA 1
ATOM 596 C C . ILE A 1 80 ? -10.193 -2.419 3.316 1.00 98.25 80 ILE A C 1
ATOM 598 O O . ILE A 1 80 ? -11.183 -2.474 2.590 1.00 98.25 80 ILE A O 1
ATOM 602 N N . TYR A 1 81 ? -10.012 -3.224 4.358 1.00 97.94 81 TYR A N 1
ATOM 603 C CA . TYR A 1 81 ? -11.047 -4.102 4.904 1.00 97.94 81 TYR A CA 1
ATOM 604 C C . TYR A 1 81 ? -11.576 -3.546 6.230 1.00 97.94 81 TYR A C 1
ATOM 606 O O . TYR A 1 81 ? -10.768 -2.977 6.971 1.00 97.94 81 TYR A O 1
ATOM 614 N N . PRO A 1 82 ? -12.868 -3.772 6.554 1.00 95.75 82 PRO A N 1
ATOM 615 C CA . PRO A 1 82 ? -13.803 -4.714 5.910 1.00 95.75 82 PRO A CA 1
ATOM 616 C C . PRO A 1 82 ? -14.509 -4.228 4.630 1.00 95.75 82 PRO A C 1
ATOM 618 O O . PRO A 1 82 ? -15.128 -5.043 3.950 1.00 95.75 82 PRO A O 1
ATOM 621 N N . GLU A 1 83 ? -14.410 -2.953 4.256 1.00 96.75 83 GLU A N 1
ATOM 622 C CA . GLU A 1 83 ? -15.176 -2.364 3.145 1.00 96.75 83 GLU A CA 1
ATOM 623 C C . GLU A 1 83 ? -14.788 -2.925 1.768 1.00 96.75 83 GLU A C 1
ATOM 625 O O . GLU A 1 83 ? -15.565 -2.845 0.818 1.00 96.75 83 GLU A O 1
ATOM 630 N N . GLY A 1 84 ? -13.584 -3.483 1.637 1.00 97.69 84 GLY A N 1
ATOM 631 C CA . GLY A 1 84 ? -13.067 -4.026 0.383 1.00 97.69 84 GLY A CA 1
ATOM 632 C C . GLY A 1 84 ? -12.791 -2.953 -0.673 1.00 97.69 84 GLY A C 1
ATOM 633 O O . GLY A 1 84 ? -12.776 -3.263 -1.866 1.00 97.69 84 GLY A O 1
ATOM 634 N N . VAL A 1 85 ? -12.585 -1.697 -0.257 1.00 98.12 85 VAL A N 1
ATOM 635 C CA . VAL A 1 85 ? -12.348 -0.568 -1.168 1.00 98.12 85 VAL A CA 1
ATOM 636 C C . VAL A 1 85 ? -10.889 -0.552 -1.602 1.00 98.12 85 VAL A C 1
ATOM 638 O O . VAL A 1 85 ? -9.980 -0.688 -0.782 1.00 98.12 85 VAL A O 1
ATOM 641 N N . TRP A 1 86 ? -10.672 -0.374 -2.904 1.00 98.25 86 TRP A N 1
ATOM 642 C CA . TRP A 1 86 ? -9.351 -0.347 -3.521 1.00 98.25 86 TRP A CA 1
ATOM 643 C C . TRP A 1 86 ? -8.948 1.073 -3.885 1.00 98.25 86 TRP A C 1
ATOM 645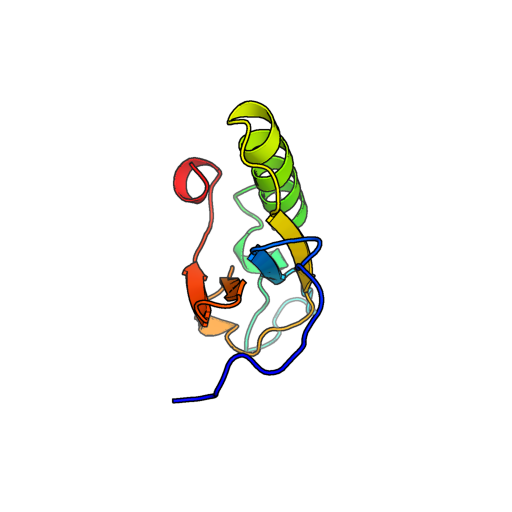 O O . TRP A 1 86 ? -9.715 1.795 -4.518 1.00 98.25 86 TRP A O 1
ATOM 655 N N . TYR A 1 87 ? -7.705 1.420 -3.570 1.00 98.00 87 TYR A N 1
ATOM 656 C CA . TYR A 1 87 ? -7.108 2.705 -3.912 1.00 98.00 87 TYR A CA 1
ATOM 657 C C . TYR A 1 87 ? -5.816 2.507 -4.693 1.00 98.00 87 TYR A C 1
ATOM 659 O O . TYR A 1 87 ? -5.046 1.578 -4.423 1.00 98.00 87 TYR A O 1
ATOM 667 N N . ARG A 1 88 ? -5.566 3.421 -5.632 1.00 97.00 88 ARG A N 1
ATOM 668 C CA . ARG A 1 88 ? -4.242 3.659 -6.205 1.00 97.00 88 ARG A CA 1
ATOM 669 C C . ARG A 1 88 ? -3.649 4.877 -5.515 1.00 97.00 88 ARG A C 1
ATOM 671 O O . ARG A 1 88 ? -4.356 5.857 -5.316 1.00 97.00 88 ARG A O 1
ATOM 678 N N . TYR A 1 89 ? -2.374 4.799 -5.168 1.00 95.75 89 TYR A N 1
ATOM 679 C CA . TYR A 1 89 ? -1.653 5.889 -4.524 1.00 95.75 89 TYR A CA 1
ATOM 680 C C . TYR A 1 89 ? -0.241 5.955 -5.090 1.00 95.75 89 TYR A C 1
ATOM 682 O O . TYR A 1 89 ? 0.434 4.934 -5.242 1.00 95.75 89 TYR A O 1
ATOM 690 N N . GLU A 1 90 ? 0.209 7.158 -5.412 1.00 93.69 90 GLU A N 1
ATOM 691 C CA . GLU A 1 90 ? 1.554 7.398 -5.920 1.00 93.69 90 GLU A CA 1
ATOM 692 C C . GLU A 1 90 ? 2.304 8.384 -5.049 1.00 93.69 90 GLU A C 1
ATOM 694 O O . GLU A 1 90 ? 3.511 8.259 -4.922 1.00 93.69 90 GLU A O 1
ATOM 699 N N . THR A 1 91 ? 1.630 9.317 -4.394 1.00 95.19 91 THR A N 1
ATOM 700 C CA . THR A 1 91 ? 2.239 10.422 -3.659 1.00 95.19 91 THR A CA 1
ATOM 701 C C . THR A 1 91 ? 1.751 10.470 -2.213 1.00 95.19 91 THR A C 1
ATOM 703 O O . THR A 1 91 ? 0.832 9.758 -1.819 1.00 95.19 91 THR A O 1
ATOM 706 N N . GLN A 1 92 ? 2.378 11.322 -1.397 1.00 95.44 92 GLN A N 1
ATOM 707 C CA . GLN A 1 92 ? 1.855 11.631 -0.060 1.00 95.44 92 GLN A CA 1
ATOM 708 C C . GLN A 1 92 ? 0.500 12.342 -0.134 1.00 95.44 92 GLN A C 1
ATOM 710 O O . GLN A 1 92 ? -0.336 12.126 0.729 1.00 95.44 92 GLN A O 1
ATOM 715 N N . GLN A 1 93 ? 0.261 13.118 -1.193 1.00 95.69 93 GLN A N 1
ATOM 716 C CA . GLN A 1 93 ? -1.000 13.822 -1.393 1.00 95.69 93 GLN A CA 1
ATOM 717 C C . GLN A 1 93 ? -2.160 12.878 -1.738 1.00 95.69 93 GLN A C 1
ATOM 719 O O . GLN A 1 93 ? -3.297 13.203 -1.440 1.00 95.69 93 GLN A O 1
ATOM 724 N N . ASP A 1 94 ? -1.887 11.698 -2.306 1.00 95.56 94 ASP A N 1
ATOM 725 C CA . ASP A 1 94 ? -2.913 10.655 -2.474 1.00 95.56 94 ASP A CA 1
ATOM 726 C C . ASP A 1 94 ? -3.274 9.959 -1.146 1.00 95.56 94 ASP A C 1
ATOM 728 O O . ASP A 1 94 ? -4.245 9.206 -1.087 1.00 95.56 94 ASP A O 1
ATOM 732 N N . ILE A 1 95 ? -2.443 10.129 -0.109 1.00 95.31 95 ILE A N 1
ATOM 733 C CA . ILE A 1 95 ? -2.644 9.563 1.234 1.00 95.31 95 ILE A CA 1
ATOM 734 C C . ILE A 1 95 ? -3.345 10.563 2.165 1.00 95.31 95 ILE A C 1
ATOM 736 O O . ILE A 1 95 ? -4.034 10.125 3.087 1.00 95.31 95 ILE A O 1
ATOM 740 N N . ASP A 1 96 ? -3.125 11.863 1.955 1.00 94.12 96 ASP A N 1
ATOM 741 C CA . ASP A 1 96 ? -3.778 12.961 2.680 1.00 94.12 96 ASP A CA 1
ATOM 742 C C . ASP A 1 96 ? -5.284 13.054 2.393 1.00 94.12 96 ASP A C 1
ATOM 744 O O . ASP A 1 96 ? -6.022 13.331 3.368 1.00 94.12 96 ASP A O 1
#

pLDDT: mean 93.32, std 9.91, range [42.81, 98.62]

Secondary structure (DSSP, 8-state):
-----SPPPPS-SEEEEEE-----TT-TT--HHHHTGGGT-HHHHHHHHHHHHHHTT--SEEEEEES--S-GGG-SEEEEETTTEEEE--SSTTT-

Radius of gyration: 14.85 Å; Cα contacts (8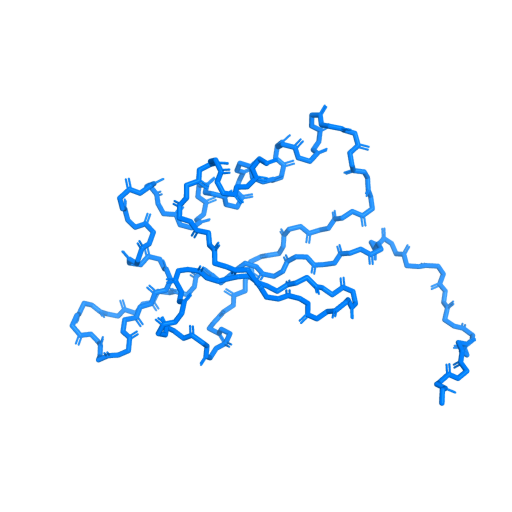 Å, |Δi|>4): 150; chains: 1; bounding box: 40×28×38 Å

Sequence (96 aa):
MASASADPRLFYEHHIFMCTNVRPEGHPRGCCTARAAASGGVDKLRGYMREKAKMLGIESIRCNAAGCLDRCELGPNMVIYPEGVWYRYETQQDID